Protein AF-A0A831NSD1-F1 (afdb_monomer)

pLDDT: mean 92.24, std 9.08, range [59.81, 98.5]

Sequence (38 aa):
LKGHRSVGGMRASIYNAMPEEGVEALIAFMKEFENANA

InterPro domains:
  IPR015422 Pyridoxal phosphate-dependent transferase, small domain [G3DSA:3.90.1150.10] (1-38)
  IPR015424 Pyridoxal phosphate-dependent transferase [SSF53383] (1-35)
  IPR022278 Phosphoserine aminotransferase [PTHR43247] (1-37)

Solvent-accessible surface area (backbone atoms only — not comparable to full-atom values): 2490 Å² total; per-residue (Å²): 99,77,24,58,90,93,74,48,73,70,48,86,86,82,53,94,87,56,55,68,69,60,53,52,52,50,52,52,50,51,54,50,51,50,68,75,71,107

Mean predicted aligned error: 3.72 Å

Secondary structure (DSSP, 8-state):
-PPPTTT-S------TTS-HHHHHHHHHHHHHHHHHT-

Organism: NCBI:txid1076588

Structure (mmCIF, N/CA/C/O backbone):
data_AF-A0A831NSD1-F1
#
_entry.id   AF-A0A831NSD1-F1
#
loop_
_atom_site.group_PDB
_atom_site.id
_atom_site.type_symbol
_atom_site.label_atom_id
_atom_site.label_alt_id
_atom_site.label_comp_id
_atom_site.label_asym_id
_atom_site.label_entity_id
_atom_site.label_seq_id
_atom_site.pdbx_PDB_ins_code
_atom_site.Cartn_x
_atom_site.Cartn_y
_atom_site.Cartn_z
_atom_site.occupancy
_atom_site.B_iso_or_equiv
_atom_site.auth_seq_id
_atom_site.auth_comp_id
_atom_site.auth_asym_id
_atom_site.auth_atom_id
_atom_site.pdbx_PDB_model_num
ATOM 1 N N . LEU A 1 1 ? 1.072 -8.182 3.220 1.00 70.06 1 LEU A N 1
ATOM 2 C CA . LEU A 1 1 ? 1.809 -7.070 3.865 1.00 70.06 1 LEU A CA 1
ATOM 3 C C . LEU A 1 1 ? 2.438 -7.519 5.193 1.00 70.06 1 LEU A C 1
ATOM 5 O O . LEU A 1 1 ? 2.133 -6.955 6.228 1.00 70.06 1 LEU A O 1
ATOM 9 N N . LYS A 1 2 ? 3.315 -8.532 5.233 1.00 68.7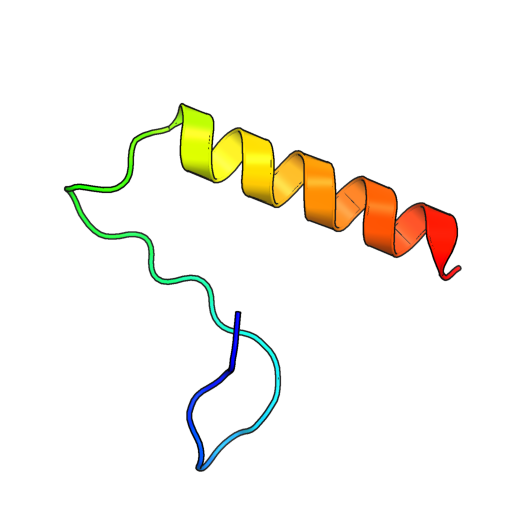5 2 LYS A N 1
ATOM 10 C CA . LYS A 1 2 ? 4.008 -8.805 6.506 1.00 68.75 2 LYS A CA 1
ATOM 11 C C . LYS A 1 2 ? 5.096 -7.749 6.692 1.00 68.75 2 LYS A C 1
ATOM 13 O O . LYS A 1 2 ? 5.955 -7.605 5.823 1.00 68.75 2 LYS A O 1
ATOM 18 N N . GLY A 1 3 ? 5.011 -6.982 7.778 1.00 77.62 3 GLY A N 1
ATOM 19 C CA . GLY A 1 3 ? 6.057 -6.051 8.177 1.00 77.62 3 GLY A CA 1
ATOM 20 C C . GLY A 1 3 ? 7.383 -6.769 8.429 1.00 77.62 3 GLY A C 1
ATOM 21 O O . GLY A 1 3 ? 7.457 -8.000 8.495 1.00 77.62 3 GLY A O 1
ATOM 22 N N . HIS A 1 4 ? 8.46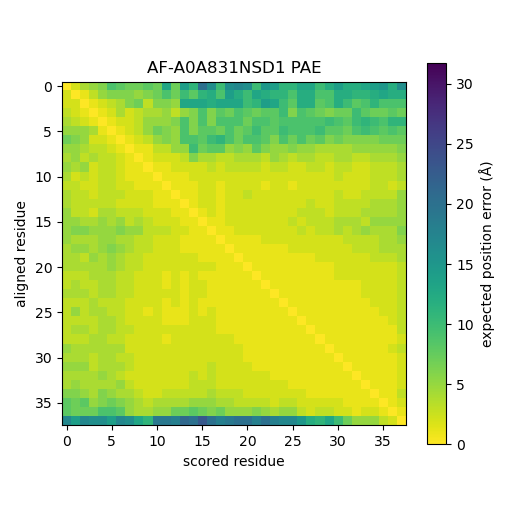1 -5.997 8.538 1.00 85.81 4 HIS A N 1
ATOM 23 C CA . HIS A 1 4 ? 9.770 -6.579 8.802 1.00 85.81 4 HIS A CA 1
ATOM 24 C C . HIS A 1 4 ? 9.782 -7.250 10.186 1.00 85.81 4 HIS A C 1
ATOM 26 O O . HIS A 1 4 ? 9.239 -6.713 11.153 1.00 85.81 4 HIS A O 1
ATOM 32 N N . ARG A 1 5 ? 10.425 -8.422 10.285 1.00 84.06 5 ARG A N 1
ATOM 33 C CA . ARG A 1 5 ? 10.411 -9.287 11.481 1.00 84.06 5 ARG A CA 1
ATOM 34 C C . ARG A 1 5 ? 10.746 -8.548 12.784 1.00 84.06 5 ARG A C 1
ATOM 36 O O . ARG A 1 5 ? 10.212 -8.907 13.823 1.00 84.06 5 ARG A O 1
ATOM 43 N N . SER A 1 6 ? 11.628 -7.551 12.733 1.00 87.69 6 SER A N 1
ATOM 44 C CA . SER A 1 6 ? 12.081 -6.802 13.913 1.00 87.69 6 SER A CA 1
ATOM 45 C C . SER A 1 6 ? 11.134 -5.694 14.387 1.00 87.69 6 SER A C 1
ATOM 47 O O . SER A 1 6 ? 11.333 -5.190 15.484 1.00 87.69 6 SER A O 1
ATOM 49 N N . VAL A 1 7 ? 10.149 -5.285 13.582 1.00 85.75 7 VAL A N 1
ATOM 50 C CA . VAL A 1 7 ? 9.289 -4.118 13.878 1.00 85.75 7 VAL A CA 1
ATOM 51 C C . VAL A 1 7 ? 7.796 -4.448 13.884 1.00 85.75 7 VAL A C 1
ATOM 53 O O . VAL A 1 7 ? 6.999 -3.650 14.364 1.00 85.75 7 VAL A O 1
ATOM 56 N N . GLY A 1 8 ? 7.403 -5.626 13.390 1.00 87.38 8 GLY A N 1
ATOM 57 C CA . GLY A 1 8 ? 5.994 -6.003 13.290 1.00 87.38 8 GLY A CA 1
ATOM 58 C C . GLY A 1 8 ? 5.226 -5.121 12.298 1.00 87.38 8 GLY A C 1
ATOM 59 O O . GLY A 1 8 ? 5.807 -4.568 11.361 1.00 87.38 8 GLY A O 1
ATOM 60 N N . GLY A 1 9 ? 3.908 -5.024 12.479 1.00 91.25 9 GLY A N 1
ATOM 61 C CA . GLY A 1 9 ? 3.035 -4.202 11.639 1.00 91.25 9 GLY A CA 1
ATOM 62 C C . GLY A 1 9 ? 2.945 -4.651 10.174 1.00 91.25 9 GLY A C 1
ATOM 63 O O . GLY A 1 9 ? 3.169 -5.816 9.831 1.00 91.25 9 GLY A O 1
ATOM 64 N N . MET A 1 10 ? 2.599 -3.699 9.306 1.00 92.44 10 MET A N 1
ATOM 65 C CA . MET A 1 10 ? 2.405 -3.885 7.866 1.00 92.44 10 MET A CA 1
ATOM 66 C C . MET A 1 10 ? 3.377 -2.983 7.092 1.00 92.44 10 MET A C 1
ATOM 68 O O . MET A 1 10 ? 3.634 -1.852 7.493 1.00 92.44 10 MET A O 1
ATOM 72 N N . ARG A 1 11 ? 3.907 -3.464 5.961 1.00 94.56 11 ARG A N 1
ATOM 73 C CA . ARG A 1 11 ? 4.716 -2.656 5.032 1.00 94.56 11 ARG A CA 1
ATOM 74 C C . ARG A 1 11 ? 4.360 -2.997 3.591 1.00 94.56 11 ARG A C 1
ATOM 76 O O . ARG A 1 11 ? 4.414 -4.172 3.224 1.00 94.56 11 ARG A O 1
ATOM 83 N N . ALA A 1 12 ? 4.041 -1.980 2.795 1.00 94.81 12 ALA A N 1
ATOM 84 C CA . ALA A 1 12 ? 3.903 -2.079 1.346 1.00 94.81 12 ALA A CA 1
ATOM 85 C C . ALA A 1 12 ? 5.208 -1.626 0.684 1.00 94.81 12 ALA A C 1
ATOM 87 O O . ALA A 1 12 ? 5.710 -0.543 0.975 1.00 94.81 12 ALA A O 1
ATOM 88 N N . SER A 1 13 ? 5.780 -2.466 -0.173 1.00 94.50 13 SER A N 1
ATOM 89 C CA . SER A 1 13 ? 6.977 -2.132 -0.947 1.00 94.50 13 SER A CA 1
ATOM 90 C C . SER A 1 13 ? 6.558 -1.723 -2.355 1.00 94.50 13 SER A C 1
ATOM 92 O O . SER A 1 13 ? 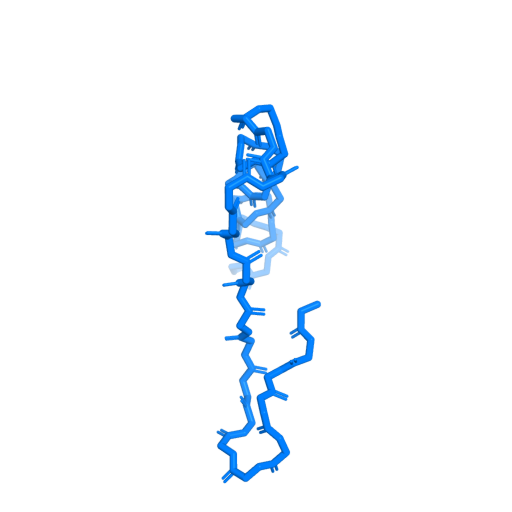5.991 -2.537 -3.076 1.00 94.50 13 SER A O 1
ATOM 94 N N . ILE A 1 14 ? 6.835 -0.472 -2.726 1.00 95.75 14 ILE A N 1
ATOM 95 C CA . ILE A 1 14 ? 6.346 0.169 -3.954 1.00 95.75 14 ILE A CA 1
ATOM 96 C C . ILE A 1 14 ? 7.561 0.570 -4.806 1.00 95.75 14 ILE A C 1
ATOM 98 O O . ILE A 1 14 ? 8.045 1.694 -4.738 1.00 95.75 14 ILE A O 1
ATOM 102 N N . TYR A 1 15 ? 8.146 -0.398 -5.513 1.00 96.75 15 TYR A N 1
ATOM 103 C CA . TYR A 1 15 ? 9.319 -0.174 -6.374 1.00 96.75 15 TYR A CA 1
ATOM 104 C C . TYR A 1 15 ? 8.905 0.217 -7.798 1.00 96.75 15 TYR A C 1
ATOM 106 O O . TYR A 1 15 ? 7.733 0.131 -8.135 1.00 96.75 15 T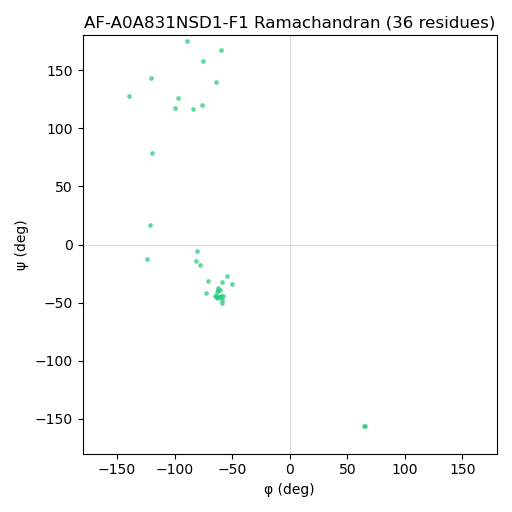YR A O 1
ATOM 114 N N . ASN A 1 16 ? 9.868 0.546 -8.665 1.00 97.44 16 ASN A N 1
ATOM 115 C CA . ASN A 1 16 ? 9.610 0.947 -10.059 1.00 97.44 16 ASN A CA 1
ATOM 116 C C . ASN A 1 16 ? 8.777 -0.061 -10.873 1.00 97.44 16 ASN A C 1
ATOM 118 O O . ASN A 1 16 ? 8.116 0.328 -11.825 1.00 97.44 16 ASN A O 1
ATOM 122 N N . ALA A 1 17 ? 8.827 -1.350 -10.527 1.00 97.19 17 ALA A N 1
ATOM 123 C CA . ALA A 1 17 ? 8.035 -2.389 -11.189 1.00 97.19 17 ALA A CA 1
ATOM 124 C C . ALA A 1 17 ? 6.579 -2.463 -10.692 1.00 97.19 17 ALA A C 1
ATOM 126 O O . ALA A 1 17 ? 5.805 -3.262 -11.212 1.00 97.19 17 ALA A O 1
ATOM 127 N N . MET A 1 18 ? 6.217 -1.692 -9.663 1.00 96.38 18 MET A N 1
ATOM 128 C CA . MET A 1 18 ? 4.861 -1.645 -9.137 1.00 96.38 18 MET A CA 1
ATOM 129 C C . MET A 1 18 ? 4.031 -0.666 -9.976 1.00 96.38 18 MET A C 1
ATOM 131 O O . MET A 1 18 ? 4.353 0.523 -9.990 1.00 96.38 18 MET A O 1
ATOM 135 N N . PRO A 1 19 ? 2.983 -1.141 -10.667 1.00 97.31 19 PRO A N 1
ATOM 136 C CA . PRO A 1 19 ? 2.119 -0.279 -11.459 1.00 97.31 19 PRO A CA 1
ATOM 137 C C . PRO A 1 19 ? 1.174 0.534 -10.558 1.00 97.31 19 PRO A C 1
ATOM 139 O O . PRO A 1 19 ? 0.898 0.146 -9.416 1.00 97.31 19 PRO A O 1
ATOM 142 N N . GLU A 1 20 ? 0.671 1.653 -11.075 1.00 97.81 20 GLU A N 1
ATOM 143 C CA . GLU A 1 20 ? -0.210 2.575 -10.345 1.00 97.81 20 GLU A CA 1
ATOM 144 C C . GLU A 1 20 ? -1.520 1.895 -9.930 1.00 97.81 20 GLU A C 1
ATOM 146 O O . GLU A 1 20 ? -1.940 2.010 -8.779 1.00 97.81 20 GLU A O 1
ATOM 151 N N . GLU A 1 21 ? -2.080 1.053 -10.797 1.00 98.25 21 GLU A N 1
ATOM 152 C CA . GLU A 1 21 ? -3.296 0.275 -10.543 1.00 98.25 21 GLU A CA 1
ATOM 153 C C . GLU A 1 21 ? -3.141 -0.644 -9.321 1.00 98.25 21 GLU A C 1
ATOM 155 O O . GLU A 1 21 ? -4.084 -0.896 -8.569 1.00 98.25 21 GLU A O 1
ATOM 160 N N . GLY A 1 22 ? -1.922 -1.134 -9.074 1.0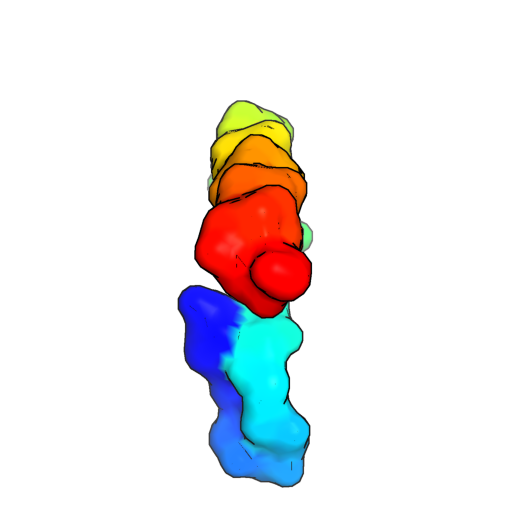0 97.19 22 GLY A N 1
ATOM 161 C CA . GLY A 1 22 ? -1.627 -1.929 -7.887 1.00 97.19 22 GLY A CA 1
ATOM 162 C C . GLY A 1 22 ? -1.631 -1.096 -6.599 1.00 97.19 22 GLY A C 1
ATOM 163 O O . GLY A 1 22 ? -1.981 -1.608 -5.533 1.00 97.19 22 GLY A O 1
ATOM 164 N N . VAL A 1 23 ? -1.259 0.184 -6.681 1.00 97.81 23 VAL A N 1
ATOM 165 C CA . VAL A 1 23 ? -1.338 1.130 -5.557 1.00 97.81 23 VAL A CA 1
ATOM 166 C C . VAL A 1 23 ? -2.794 1.506 -5.293 1.00 97.81 23 VAL A C 1
ATOM 168 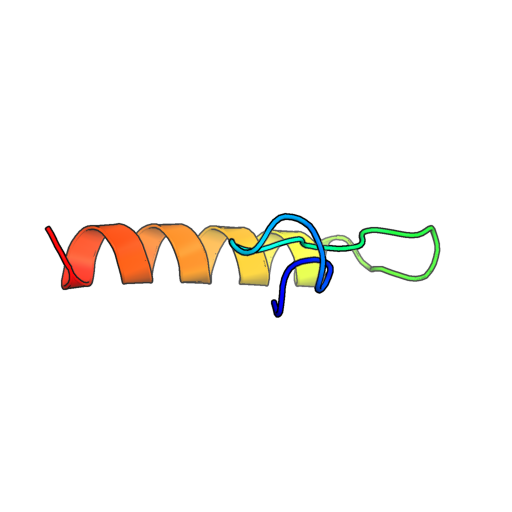O O . VAL A 1 23 ? -3.221 1.510 -4.138 1.00 97.81 23 VAL A O 1
ATOM 171 N N . GLU A 1 24 ? -3.582 1.739 -6.341 1.00 98.50 24 GLU A N 1
ATOM 172 C CA . GLU A 1 24 ? -5.019 1.999 -6.222 1.00 98.50 24 GLU A CA 1
ATOM 173 C C . GLU A 1 24 ? -5.756 0.832 -5.556 1.00 98.50 24 GLU A C 1
ATOM 175 O O . GLU A 1 24 ? -6.532 1.042 -4.620 1.00 98.50 24 GLU A O 1
ATOM 180 N N . ALA A 1 25 ? -5.450 -0.4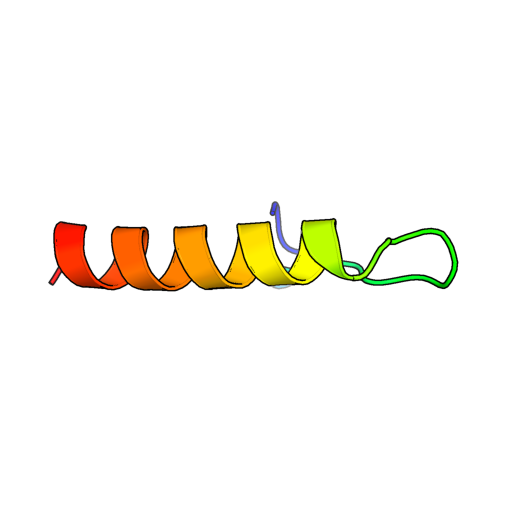05 -5.959 1.00 98.12 25 ALA A N 1
ATOM 181 C CA . ALA A 1 25 ? -6.007 -1.606 -5.342 1.00 98.12 25 ALA A CA 1
ATOM 182 C C . ALA A 1 25 ? -5.654 -1.710 -3.847 1.00 98.12 25 ALA A C 1
ATOM 184 O O . ALA A 1 25 ? -6.503 -2.074 -3.030 1.00 98.12 25 ALA A O 1
ATOM 185 N N . LEU A 1 26 ? -4.423 -1.348 -3.465 1.00 97.62 26 LEU A N 1
ATOM 186 C CA . LEU A 1 26 ? -4.012 -1.306 -2.060 1.00 97.62 26 LEU A CA 1
ATOM 187 C C . LEU A 1 26 ? -4.812 -0.261 -1.268 1.00 97.62 26 LEU A C 1
ATOM 189 O O . LEU A 1 26 ? -5.268 -0.553 -0.164 1.00 97.62 26 LEU A O 1
ATOM 193 N N . ILE A 1 27 ? -5.003 0.938 -1.825 1.00 98.12 27 ILE A N 1
ATOM 194 C CA . ILE A 1 27 ? -5.785 2.007 -1.187 1.00 98.12 27 ILE A CA 1
ATOM 195 C C . ILE A 1 27 ? -7.242 1.571 -1.001 1.00 98.12 27 ILE A C 1
ATOM 197 O O . ILE A 1 27 ? -7.804 1.770 0.077 1.00 98.12 27 ILE A O 1
ATOM 201 N N . ALA A 1 28 ? -7.850 0.974 -2.030 1.00 98.31 28 ALA A N 1
ATOM 202 C CA . ALA 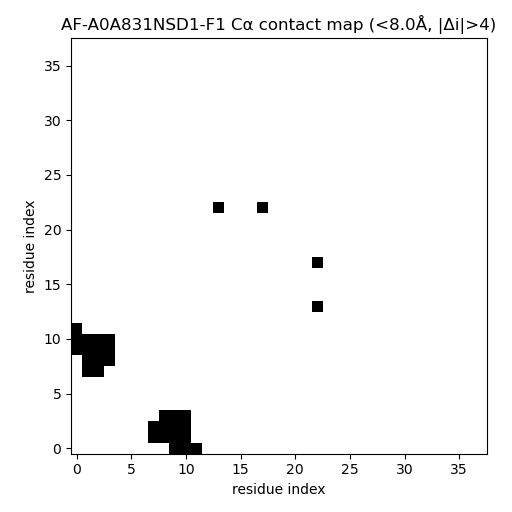A 1 28 ? -9.221 0.475 -1.968 1.00 98.31 28 ALA A CA 1
ATOM 203 C C . ALA A 1 28 ? -9.379 -0.573 -0.857 1.00 98.31 28 ALA A C 1
ATOM 205 O O . ALA A 1 28 ? -10.257 -0.433 -0.006 1.00 98.31 28 ALA A O 1
ATOM 206 N N . PHE A 1 29 ? -8.463 -1.545 -0.802 1.00 97.00 29 PHE A N 1
ATOM 207 C CA . PHE A 1 29 ? -8.431 -2.550 0.257 1.00 97.00 29 PHE A CA 1
ATOM 208 C C . PHE A 1 29 ? -8.306 -1.925 1.654 1.00 97.00 29 PHE A C 1
ATOM 210 O O . PHE A 1 29 ? -9.012 -2.334 2.569 1.00 97.00 29 PHE A O 1
ATOM 217 N N . MET A 1 30 ? -7.429 -0.932 1.841 1.00 97.06 30 MET A N 1
ATOM 218 C CA . MET A 1 30 ? -7.244 -0.292 3.149 1.00 97.06 30 MET A CA 1
ATOM 219 C C . MET A 1 30 ? -8.509 0.428 3.627 1.00 97.06 30 MET A C 1
ATOM 221 O O . MET A 1 30 ? -8.858 0.302 4.798 1.00 97.06 30 MET A O 1
ATOM 225 N N . LYS A 1 31 ? -9.212 1.127 2.727 1.00 97.75 31 LYS A N 1
ATOM 226 C CA . LYS A 1 31 ? -10.486 1.795 3.041 1.00 97.75 31 LYS A CA 1
ATOM 227 C C . LYS A 1 31 ? -11.581 0.794 3.398 1.00 97.75 31 LYS A C 1
ATOM 229 O O . LYS A 1 31 ? -12.322 1.005 4.350 1.00 97.75 31 LYS A O 1
ATOM 234 N N . GLU A 1 32 ? -11.693 -0.293 2.638 1.00 97.81 32 GLU A N 1
ATOM 235 C CA . GLU A 1 32 ? -12.660 -1.354 2.930 1.00 97.81 32 GLU A CA 1
ATOM 236 C C . GLU A 1 32 ? -12.360 -2.019 4.274 1.00 97.81 32 GLU A C 1
ATOM 238 O O . GLU A 1 32 ? -13.257 -2.188 5.095 1.00 97.81 32 GLU A O 1
ATOM 243 N N . PHE A 1 33 ? -11.090 -2.341 4.523 1.00 96.25 33 PHE A N 1
ATOM 244 C CA . PHE A 1 33 ? -10.654 -2.936 5.777 1.00 96.25 33 PHE A CA 1
ATOM 245 C C . PHE A 1 33 ? -10.948 -2.024 6.974 1.00 96.25 33 PHE A C 1
ATOM 247 O O . PHE A 1 33 ? -11.470 -2.508 7.974 1.00 96.25 33 PHE A O 1
ATOM 254 N N . GLU A 1 34 ? -10.648 -0.727 6.876 1.00 96.75 34 GLU A N 1
ATOM 255 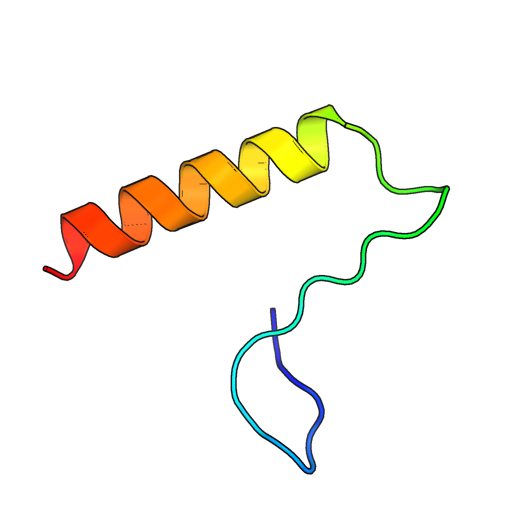C CA . GLU A 1 34 ? -10.975 0.259 7.912 1.00 96.75 34 GLU A CA 1
ATOM 256 C C . GLU A 1 34 ? -12.484 0.301 8.178 1.00 96.75 34 GLU A C 1
ATOM 258 O O . GLU A 1 34 ? -12.904 0.126 9.316 1.00 96.75 34 GLU A O 1
ATOM 263 N N . ASN A 1 35 ? -13.302 0.428 7.130 1.00 97.19 35 ASN A N 1
ATOM 264 C CA . ASN A 1 35 ? -14.759 0.483 7.264 1.00 97.19 35 ASN A CA 1
ATOM 265 C C . ASN A 1 35 ? -15.360 -0.800 7.861 1.00 97.19 35 ASN A C 1
ATOM 267 O O . ASN A 1 35 ? -16.324 -0.732 8.617 1.00 97.19 35 ASN A O 1
ATOM 271 N N . ALA A 1 36 ? -14.823 -1.971 7.505 1.00 96.62 36 ALA A N 1
ATOM 272 C CA . ALA A 1 36 ? -15.327 -3.266 7.961 1.00 96.62 36 ALA A CA 1
ATOM 273 C C . ALA A 1 36 ? -14.911 -3.619 9.399 1.00 96.62 36 ALA A C 1
ATOM 275 O O . ALA A 1 36 ? -15.495 -4.525 9.991 1.00 96.62 36 ALA A O 1
ATOM 276 N N . ASN A 1 37 ? -13.891 -2.948 9.943 1.00 91.56 37 ASN A N 1
ATOM 277 C CA . ASN A 1 37 ? -13.324 -3.230 11.266 1.00 91.56 37 ASN A CA 1
ATOM 278 C C . ASN A 1 37 ? -13.394 -2.016 12.216 1.00 91.56 37 ASN A C 1
ATOM 280 O O . ASN A 1 37 ? -12.668 -1.994 13.213 1.00 91.56 37 ASN A O 1
ATOM 284 N N . ALA A 1 38 ? -14.233 -1.026 11.893 1.00 59.81 38 ALA A N 1
ATOM 285 C CA . ALA A 1 38 ? -14.541 0.132 12.734 1.00 59.81 38 ALA A CA 1
ATOM 286 C C . ALA A 1 38 ? -15.517 -0.209 13.871 1.00 59.81 38 ALA A C 1
ATOM 288 O O . ALA A 1 38 ? -16.439 -1.029 13.646 1.00 59.81 38 ALA A O 1
#

Radius of gyration: 11.88 Å; Cα contacts (8 Å, |Δi|>4): 16; chains: 1; bounding box: 27×12×25 Å

Foldseek 3Di:
DFDDPVPTDDDDDDDPPHDPVNVVVVVVVVVVVVVVPD